Protein AF-A0A937VMD5-F1 (afdb_monomer_lite)

Structure (mmCIF, N/CA/C/O backbone):
data_AF-A0A937VMD5-F1
#
_entry.id   AF-A0A937VMD5-F1
#
loop_
_atom_site.group_PDB
_atom_site.id
_atom_site.type_symbol
_atom_site.label_atom_id
_atom_site.label_alt_id
_atom_site.label_comp_id
_atom_site.label_asym_id
_atom_site.label_entity_id
_atom_site.label_seq_id
_atom_site.pdbx_PDB_ins_code
_atom_site.Cartn_x
_atom_site.Cartn_y
_atom_site.Cartn_z
_atom_site.occupancy
_atom_site.B_iso_or_equiv
_atom_site.auth_seq_id
_atom_site.auth_comp_id
_atom_site.auth_asym_id
_atom_site.auth_atom_id
_atom_site.pdbx_PDB_model_num
ATOM 1 N N . MET A 1 1 ? -20.599 -13.898 9.279 1.00 62.72 1 MET A N 1
ATOM 2 C CA . MET A 1 1 ? -21.052 -12.496 9.400 1.00 62.72 1 MET A CA 1
ATOM 3 C C . MET A 1 1 ? -21.228 -12.201 10.881 1.00 62.72 1 MET A C 1
ATOM 5 O O . MET A 1 1 ? -21.865 -13.003 11.549 1.00 62.72 1 MET A O 1
ATOM 9 N N . ILE A 1 2 ? -20.596 -11.151 11.408 1.00 75.75 2 ILE A N 1
ATOM 10 C CA . ILE A 1 2 ? -20.728 -10.750 12.817 1.00 75.75 2 ILE A CA 1
ATOM 11 C C . ILE A 1 2 ? -21.440 -9.410 12.825 1.00 75.75 2 ILE A C 1
ATOM 13 O O . ILE A 1 2 ? -21.042 -8.503 12.100 1.00 75.75 2 ILE A O 1
ATOM 17 N N . GLN A 1 3 ? -22.481 -9.302 13.636 1.00 82.19 3 GLN A N 1
ATOM 18 C CA . GLN A 1 3 ? -23.204 -8.064 13.849 1.00 82.19 3 GLN A CA 1
ATOM 19 C C . GLN A 1 3 ? -23.191 -7.775 15.344 1.00 82.19 3 GLN A C 1
ATOM 21 O O . GLN A 1 3 ? -23.585 -8.622 16.142 1.00 82.19 3 GLN A O 1
ATOM 26 N N . VAL A 1 4 ? -22.723 -6.587 15.717 1.00 84.25 4 VAL A N 1
ATOM 27 C CA . VAL A 1 4 ? -22.776 -6.099 17.095 1.00 84.25 4 VAL A CA 1
ATOM 28 C C . VAL A 1 4 ? -23.678 -4.878 17.113 1.00 84.25 4 VAL A C 1
ATOM 30 O O . VAL A 1 4 ? -23.449 -3.917 16.384 1.00 84.25 4 VAL A O 1
ATOM 33 N N . MET A 1 5 ? -24.726 -4.936 17.930 1.00 87.88 5 MET A N 1
ATOM 34 C CA . MET A 1 5 ? -25.595 -3.796 18.192 1.00 87.88 5 MET A CA 1
ATOM 35 C C . MET A 1 5 ? -25.132 -3.127 19.483 1.00 87.88 5 MET A C 1
ATOM 37 O O . MET A 1 5 ? -25.089 -3.766 20.531 1.00 87.88 5 MET A O 1
ATOM 41 N N . GLN A 1 6 ? -24.807 -1.839 19.412 1.00 89.06 6 GLN A N 1
ATOM 42 C CA . GLN A 1 6 ? -24.382 -1.053 20.565 1.00 89.06 6 GLN A CA 1
ATOM 43 C C . GLN A 1 6 ? -25.070 0.311 20.552 1.00 89.06 6 GLN A C 1
ATOM 45 O O . GLN A 1 6 ? -25.301 0.901 19.497 1.00 89.06 6 GLN A O 1
ATOM 50 N N . ARG A 1 7 ? -25.383 0.823 21.743 1.00 92.25 7 ARG A N 1
ATOM 51 C CA . ARG A 1 7 ? -25.833 2.203 21.929 1.00 92.25 7 ARG A CA 1
ATOM 52 C C . ARG A 1 7 ? -24.623 3.127 22.056 1.00 92.25 7 ARG A C 1
ATOM 54 O O . ARG A 1 7 ? -23.702 2.819 22.805 1.00 92.25 7 ARG A O 1
ATOM 61 N N . VAL A 1 8 ? -24.656 4.271 21.378 1.00 93.31 8 VAL A N 1
ATOM 62 C CA . VAL A 1 8 ? -23.630 5.315 21.521 1.00 93.31 8 VAL A CA 1
ATOM 63 C C . VAL A 1 8 ? -23.727 5.924 22.923 1.00 93.31 8 VAL A C 1
ATOM 65 O O . VAL A 1 8 ? -24.795 6.393 23.321 1.00 93.31 8 VAL A O 1
ATOM 68 N N . GLY A 1 9 ? -22.631 5.867 23.680 1.00 93.38 9 GLY A N 1
ATOM 69 C CA . GLY A 1 9 ? -22.539 6.411 25.036 1.00 93.38 9 GLY A CA 1
ATOM 70 C C . GLY A 1 9 ? -21.906 7.803 25.075 1.00 93.38 9 GLY A C 1
ATOM 71 O O . GLY A 1 9 ? -21.570 8.377 24.042 1.00 93.38 9 GLY A O 1
ATOM 72 N N . ALA A 1 10 ? -21.678 8.327 26.283 1.00 94.75 10 ALA A N 1
ATOM 73 C CA . ALA A 1 10 ? -21.005 9.618 26.487 1.00 94.75 10 ALA A CA 1
ATOM 74 C C . ALA A 1 10 ? -19.572 9.655 25.918 1.00 94.75 10 ALA A C 1
ATOM 76 O O . ALA A 1 10 ? -19.091 10.712 25.527 1.00 94.75 10 ALA A O 1
ATOM 77 N N . ASN A 1 11 ? -18.927 8.489 25.817 1.00 91.94 11 ASN A N 1
ATOM 78 C CA . ASN A 1 11 ? -17.593 8.322 25.235 1.00 91.94 11 ASN A CA 1
ATOM 79 C C . ASN A 1 11 ? -17.641 7.886 23.756 1.00 91.94 11 ASN A C 1
ATOM 81 O O . ASN A 1 11 ? -16.646 7.399 23.226 1.00 91.94 11 ASN A O 1
ATOM 85 N N . GLY A 1 12 ? -18.798 8.010 23.097 1.00 91.25 12 GLY A N 1
ATOM 86 C CA . GLY A 1 12 ? -18.991 7.617 21.703 1.00 91.25 12 GLY A CA 1
ATOM 87 C C . GLY A 1 12 ? -19.293 6.128 21.500 1.00 91.25 12 GLY A C 1
ATOM 88 O O . GLY A 1 12 ? -19.834 5.452 22.381 1.00 91.25 12 GLY A O 1
ATOM 89 N N . LEU A 1 13 ? -19.005 5.644 20.288 1.00 89.69 13 LEU A N 1
ATOM 90 C CA . LEU A 1 13 ? -19.119 4.237 19.892 1.00 89.69 13 LEU A CA 1
ATOM 91 C C . LEU A 1 13 ? -17.825 3.504 20.273 1.00 89.69 13 LEU A C 1
ATOM 93 O O . LEU A 1 13 ? -16.740 3.983 19.953 1.00 89.69 13 LEU A O 1
ATOM 97 N N . GLN A 1 14 ? -17.927 2.345 20.923 1.00 89.62 14 GLN A N 1
ATOM 98 C CA . GLN A 1 14 ? -16.762 1.575 21.366 1.00 89.62 14 GLN A CA 1
ATOM 99 C C . GLN A 1 14 ? -16.748 0.211 20.688 1.00 89.62 14 GLN A C 1
ATOM 101 O O . GLN A 1 14 ? -17.649 -0.598 20.900 1.00 89.62 14 GLN A O 1
ATOM 106 N N . LEU A 1 15 ? -15.707 -0.069 19.906 1.00 87.88 15 LEU A N 1
ATOM 107 C CA . LEU A 1 15 ? -15.531 -1.391 19.316 1.00 87.88 15 LEU A CA 1
ATOM 108 C C . LEU A 1 15 ? -15.093 -2.391 20.395 1.00 87.88 15 LEU A C 1
ATOM 110 O O . LEU A 1 15 ? -14.093 -2.137 21.069 1.00 87.88 15 LEU A O 1
ATOM 114 N N . PRO A 1 16 ? -15.805 -3.523 20.565 1.00 87.56 16 PRO A N 1
ATOM 115 C CA . PRO A 1 16 ? -15.352 -4.600 21.435 1.00 87.56 16 PRO A CA 1
ATOM 116 C C . PRO A 1 16 ? -13.940 -5.055 21.063 1.00 87.56 16 PRO A C 1
ATOM 118 O O . PRO A 1 16 ? -13.620 -5.178 19.876 1.00 87.56 16 PRO A O 1
ATOM 121 N N . LYS A 1 17 ? -13.112 -5.335 22.074 1.00 85.62 17 LYS A N 1
ATOM 122 C CA . LYS A 1 17 ? -11.707 -5.733 21.903 1.00 85.62 17 LYS A CA 1
ATOM 123 C C . LYS A 1 17 ? -11.571 -6.927 20.961 1.00 85.62 17 LYS A C 1
ATOM 125 O O . LYS A 1 17 ? -10.710 -6.940 20.091 1.0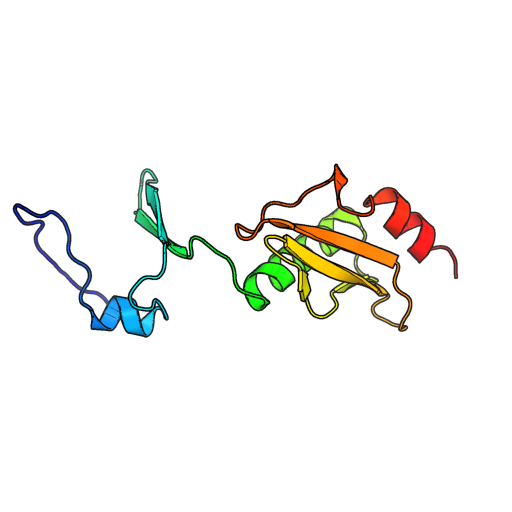0 85.62 17 LYS A O 1
ATOM 130 N N . GLU A 1 18 ? -12.485 -7.882 21.069 1.00 85.50 18 GLU A N 1
ATOM 131 C CA . GLU A 1 18 ? -12.503 -9.101 20.269 1.00 85.50 18 GLU A CA 1
ATOM 132 C C . GLU A 1 18 ? -12.726 -8.806 18.779 1.00 85.50 18 GLU A C 1
ATOM 134 O O . GLU A 1 18 ? -12.216 -9.532 17.930 1.00 85.50 18 GLU A O 1
ATOM 139 N N . LEU A 1 19 ? -13.472 -7.746 18.430 1.00 87.44 19 LEU A N 1
ATOM 140 C CA . LEU A 1 19 ? -13.611 -7.326 17.030 1.00 87.44 19 LEU A CA 1
ATOM 141 C C . LEU A 1 19 ? -12.310 -6.725 16.503 1.00 87.44 19 LEU A C 1
ATOM 143 O O . LEU A 1 19 ? -11.923 -7.023 15.376 1.00 87.44 19 LEU A O 1
ATOM 147 N N . VAL A 1 20 ? -11.643 -5.906 17.319 1.00 87.25 20 VAL A N 1
ATOM 148 C CA . VAL A 1 20 ? -10.372 -5.256 16.970 1.00 87.25 20 VAL A CA 1
ATOM 149 C C . VAL A 1 20 ? -9.273 -6.305 16.770 1.00 87.25 20 VAL A C 1
ATOM 151 O O . VAL A 1 20 ? -8.593 -6.298 15.746 1.00 87.25 20 VAL A O 1
ATOM 154 N N . GLU A 1 21 ? -9.166 -7.272 17.681 1.00 84.31 21 GLU A N 1
ATOM 155 C CA . GLU A 1 21 ? -8.192 -8.368 17.595 1.00 84.31 21 GLU A CA 1
ATOM 156 C C . GLU A 1 21 ? -8.469 -9.294 16.405 1.00 84.31 21 GLU A C 1
ATOM 158 O O . GLU A 1 21 ? -7.545 -9.680 15.692 1.00 84.31 21 GLU A O 1
ATOM 163 N N . ARG A 1 22 ? -9.739 -9.627 16.134 1.00 82.94 22 ARG A N 1
ATOM 164 C CA . ARG A 1 22 ? -10.110 -10.449 14.968 1.00 82.94 22 ARG A CA 1
ATOM 165 C C . ARG A 1 22 ? -9.900 -9.742 13.639 1.00 82.94 22 ARG A C 1
ATOM 167 O O . ARG A 1 22 ? -9.689 -10.415 12.634 1.00 82.94 22 ARG A O 1
ATOM 174 N N . TRP A 1 23 ? -9.991 -8.418 13.629 1.00 82.38 23 TRP A N 1
ATOM 175 C CA . TRP A 1 23 ? -9.594 -7.605 12.486 1.00 82.38 23 TRP A CA 1
ATOM 176 C C . TRP A 1 23 ? -8.065 -7.597 12.291 1.00 82.38 23 TRP A C 1
ATOM 178 O O . TRP A 1 23 ? -7.590 -7.282 11.206 1.00 82.38 23 TRP A O 1
ATOM 188 N N . GLY A 1 24 ? -7.296 -8.029 13.294 1.00 80.31 24 GLY A N 1
ATOM 189 C CA . GLY A 1 24 ? -5.840 -8.144 13.231 1.00 80.31 24 GLY A CA 1
ATOM 190 C C . GLY A 1 24 ? -5.103 -6.922 13.773 1.00 80.31 24 GLY A C 1
ATOM 191 O O . GLY A 1 24 ? -3.872 -6.892 13.717 1.00 80.31 24 GLY A O 1
ATOM 192 N N . ALA A 1 25 ? -5.827 -5.941 14.320 1.00 83.62 25 ALA A N 1
ATOM 193 C CA . ALA A 1 25 ? -5.212 -4.777 14.931 1.00 83.62 25 ALA A CA 1
ATOM 194 C C . ALA A 1 25 ? -4.548 -5.130 16.267 1.00 83.62 25 ALA A C 1
ATOM 196 O O . ALA A 1 25 ? -5.048 -5.949 17.044 1.00 83.62 25 ALA A O 1
ATOM 197 N N . ARG A 1 26 ? -3.401 -4.502 16.526 1.00 83.00 26 ARG A N 1
ATOM 198 C CA . ARG A 1 26 ? -2.577 -4.731 17.719 1.00 83.00 26 ARG A CA 1
ATOM 199 C C . ARG A 1 26 ? -2.573 -3.506 18.623 1.00 83.00 26 ARG A C 1
ATOM 201 O O . ARG A 1 26 ? -2.789 -2.382 18.178 1.00 83.00 26 ARG A O 1
ATOM 208 N N . GLU A 1 27 ? -2.300 -3.725 19.903 1.00 83.12 27 GLU A N 1
ATOM 209 C CA . GLU A 1 27 ? -2.086 -2.627 20.844 1.00 83.12 27 GLU A CA 1
ATOM 210 C C . GLU A 1 27 ? -0.956 -1.706 20.352 1.00 83.12 27 GLU A C 1
ATOM 212 O O . GLU A 1 27 ? 0.079 -2.178 19.882 1.00 83.12 27 GLU A O 1
ATOM 217 N N . GLY A 1 28 ? -1.182 -0.391 20.419 1.00 83.62 28 GLY A N 1
ATOM 218 C CA . GLY A 1 28 ? -0.237 0.625 19.945 1.00 83.62 28 GLY A CA 1
ATOM 219 C C . GLY A 1 28 ? -0.197 0.828 18.426 1.00 83.62 28 GLY A C 1
ATOM 220 O O . GLY A 1 28 ? 0.529 1.704 17.965 1.00 83.62 28 GLY A O 1
ATOM 221 N N . GLN A 1 29 ? -0.966 0.067 17.641 1.00 84.12 29 GLN A N 1
ATOM 222 C CA . GLN A 1 29 ? -1.053 0.264 16.195 1.00 84.12 29 GLN A CA 1
ATOM 223 C C . GLN A 1 29 ? -1.842 1.534 15.859 1.00 84.12 29 GLN A C 1
ATOM 225 O O . GLN A 1 29 ? -2.977 1.713 16.303 1.00 84.12 29 GLN A O 1
ATOM 230 N N . GLU A 1 30 ? -1.263 2.390 15.020 1.00 87.12 30 GLU A N 1
ATOM 231 C CA . GLU A 1 30 ? -1.982 3.523 14.447 1.00 87.12 30 GLU A CA 1
ATOM 232 C C . GLU A 1 30 ? -2.994 3.052 13.394 1.00 87.12 30 GLU A C 1
ATOM 234 O O . GLU A 1 30 ? -2.718 2.180 12.562 1.00 87.12 30 GLU A O 1
ATOM 239 N N . VAL A 1 31 ? -4.179 3.660 13.413 1.00 88.44 31 VAL A N 1
ATOM 240 C CA . VAL A 1 31 ? -5.265 3.387 12.467 1.00 88.44 31 VAL A CA 1
ATOM 241 C C . VAL A 1 31 ? -5.807 4.692 11.904 1.00 88.44 31 VAL A C 1
ATOM 243 O O . VAL A 1 31 ? -5.805 5.725 12.572 1.00 88.44 31 VAL A O 1
ATOM 246 N N . ILE A 1 32 ? -6.307 4.637 10.676 1.00 87.31 32 ILE A N 1
ATOM 247 C CA . ILE A 1 32 ? -7.012 5.742 10.032 1.00 87.31 32 ILE A CA 1
ATOM 248 C C . ILE A 1 32 ? -8.508 5.448 10.105 1.00 87.31 32 ILE A C 1
ATOM 250 O O . ILE A 1 32 ? -8.956 4.353 9.757 1.00 87.31 32 ILE A O 1
ATOM 254 N N . ILE A 1 33 ? -9.280 6.438 10.556 1.00 89.19 33 ILE A N 1
ATOM 255 C CA . ILE A 1 33 ? -10.743 6.391 10.586 1.00 89.19 33 ILE A CA 1
ATOM 256 C C . ILE A 1 33 ? -11.266 7.308 9.481 1.00 89.19 33 ILE A C 1
ATOM 258 O O . ILE A 1 33 ? -11.167 8.531 9.569 1.00 89.19 33 ILE A O 1
ATOM 262 N N . GLU A 1 34 ? -11.835 6.710 8.442 1.00 90.06 34 GLU A N 1
ATOM 263 C CA . GLU A 1 34 ? -12.442 7.410 7.316 1.00 90.06 34 GLU A CA 1
ATOM 264 C C . GLU A 1 34 ? -13.957 7.513 7.522 1.00 90.06 34 GLU A C 1
ATOM 266 O O . GLU A 1 34 ? -14.651 6.523 7.779 1.00 90.06 34 GLU A O 1
ATOM 271 N N . LEU A 1 35 ? -14.485 8.727 7.379 1.00 91.88 35 LEU A N 1
ATOM 272 C CA . LEU A 1 35 ? -15.912 9.018 7.464 1.00 91.88 35 LEU A CA 1
ATOM 273 C C . LEU A 1 35 ? -16.482 9.191 6.058 1.00 91.88 35 LEU A C 1
ATOM 275 O O . LEU A 1 35 ? -16.115 10.115 5.334 1.00 91.88 35 LEU A O 1
ATOM 279 N N . THR A 1 36 ? -17.420 8.325 5.687 1.00 90.88 36 THR A N 1
ATOM 280 C CA . THR A 1 36 ? -18.222 8.482 4.467 1.00 90.88 36 THR A CA 1
ATOM 281 C C . THR A 1 36 ? -19.671 8.813 4.826 1.00 90.88 36 THR A C 1
ATOM 283 O O . THR A 1 36 ? -20.060 8.787 5.993 1.00 90.88 36 THR A O 1
ATOM 286 N N . ARG A 1 37 ? -20.513 9.103 3.824 1.00 91.69 37 ARG A N 1
ATOM 287 C CA . ARG A 1 37 ? -21.941 9.401 4.055 1.00 91.69 37 ARG A CA 1
ATOM 288 C C . ARG A 1 37 ? -22.733 8.227 4.640 1.00 91.69 37 ARG A C 1
ATOM 290 O O . ARG A 1 37 ? -23.801 8.456 5.197 1.00 91.69 37 ARG A O 1
ATOM 297 N N . SER A 1 38 ? -22.253 6.993 4.480 1.00 92.81 38 SER A N 1
ATOM 298 C CA . SER A 1 38 ? -23.035 5.783 4.774 1.00 92.81 38 SER A CA 1
ATOM 299 C C . SER A 1 38 ? -22.336 4.806 5.716 1.00 92.81 38 SER A C 1
ATOM 301 O O . SER A 1 38 ? -22.995 3.928 6.265 1.00 92.81 38 SER A O 1
ATOM 303 N N . PHE A 1 39 ? -21.024 4.938 5.912 1.00 89.12 39 PHE A N 1
ATOM 304 C CA . PHE A 1 39 ? -20.255 4.066 6.795 1.00 89.12 39 PHE A CA 1
ATOM 305 C C . PHE A 1 39 ? -19.002 4.756 7.341 1.00 89.12 39 PHE A C 1
ATOM 307 O O . PHE A 1 39 ? -18.471 5.698 6.746 1.00 89.12 39 PHE A O 1
ATOM 314 N N . ILE A 1 40 ? -18.516 4.231 8.464 1.00 90.25 40 ILE A N 1
ATOM 315 C CA . ILE A 1 40 ? -17.185 4.507 9.002 1.00 90.25 40 ILE A CA 1
ATOM 316 C C . ILE A 1 40 ? -16.288 3.353 8.571 1.00 90.25 40 ILE A C 1
ATOM 318 O O . ILE A 1 40 ? -16.651 2.190 8.762 1.00 90.25 40 ILE A O 1
ATOM 322 N N . ARG A 1 41 ? -15.133 3.664 7.991 1.00 87.31 41 ARG A N 1
ATOM 323 C CA . ARG A 1 41 ? -14.117 2.672 7.642 1.00 87.31 41 ARG A CA 1
ATOM 324 C C . ARG A 1 41 ? -12.899 2.877 8.529 1.00 87.31 41 ARG A C 1
ATOM 326 O O . ARG A 1 41 ? -12.463 4.003 8.724 1.00 87.31 41 ARG A O 1
ATOM 333 N N . ILE A 1 42 ? -12.373 1.785 9.069 1.00 86.62 42 ILE A N 1
ATOM 334 C CA . ILE A 1 42 ? -11.160 1.787 9.886 1.00 86.62 42 ILE A CA 1
ATOM 335 C C . ILE A 1 42 ? -10.136 0.924 9.159 1.00 86.62 42 ILE A C 1
ATOM 337 O O . ILE A 1 42 ? -10.445 -0.210 8.788 1.00 86.62 42 ILE A O 1
ATOM 341 N N . VAL A 1 43 ? -8.957 1.480 8.903 1.00 83.25 43 VAL A N 1
ATOM 342 C CA . VAL A 1 43 ? -7.847 0.809 8.208 1.00 83.25 43 VAL A CA 1
ATOM 343 C C . VAL A 1 43 ? -6.546 0.996 8.993 1.00 83.25 43 VAL A C 1
ATOM 345 O O . VAL A 1 43 ? -6.441 1.968 9.746 1.00 83.25 43 VAL A O 1
ATOM 348 N N . PRO A 1 44 ? -5.551 0.103 8.854 1.00 84.06 44 PRO A N 1
ATOM 349 C CA . PRO A 1 44 ? -4.213 0.350 9.388 1.00 84.06 44 PRO A CA 1
ATOM 350 C C . PRO A 1 44 ? -3.638 1.663 8.840 1.00 84.06 44 PRO A C 1
ATOM 352 O O . PRO A 1 44 ? -3.861 1.996 7.676 1.00 84.06 44 PRO A O 1
ATOM 355 N N . ALA A 1 45 ? -2.908 2.419 9.664 1.00 85.62 45 ALA A N 1
ATOM 356 C CA . ALA A 1 45 ? -2.233 3.629 9.191 1.00 85.62 45 ALA A CA 1
ATOM 357 C C . ALA A 1 45 ? -1.008 3.308 8.322 1.00 85.62 45 ALA A C 1
ATOM 359 O O . ALA A 1 45 ? -0.727 4.037 7.373 1.00 85.62 45 ALA A O 1
ATOM 360 N N . GLU A 1 46 ? -0.309 2.212 8.624 1.00 87.88 46 GLU A N 1
ATOM 361 C CA . GLU A 1 46 ? 0.735 1.641 7.775 1.00 87.88 46 GLU A CA 1
ATOM 362 C C . GLU A 1 46 ? 0.223 0.360 7.123 1.00 87.88 46 GLU A C 1
ATOM 364 O O . GLU A 1 46 ? -0.329 -0.504 7.806 1.00 87.88 46 GLU A O 1
ATOM 369 N N . LEU A 1 47 ? 0.446 0.236 5.818 1.00 87.50 47 LEU A N 1
ATOM 370 C CA . LEU A 1 47 ? 0.139 -0.967 5.066 1.00 87.50 47 LEU A CA 1
ATOM 371 C C . LEU A 1 47 ? 1.220 -2.021 5.257 1.00 87.50 47 LEU A C 1
ATOM 373 O O . LEU A 1 47 ? 2.421 -1.716 5.319 1.00 87.50 47 LEU A O 1
ATOM 377 N N . ASP A 1 48 ? 0.785 -3.273 5.296 1.00 89.19 48 ASP A N 1
ATOM 378 C CA . ASP A 1 48 ? 1.690 -4.409 5.300 1.00 89.19 48 ASP A CA 1
ATOM 379 C C . ASP A 1 48 ? 2.206 -4.758 3.890 1.00 89.19 48 ASP A C 1
ATOM 381 O O . ASP A 1 48 ? 1.833 -4.171 2.871 1.00 89.19 48 ASP A O 1
ATOM 385 N N . ALA A 1 49 ? 3.119 -5.730 3.831 1.00 91.69 49 ALA A N 1
ATOM 386 C CA . ALA A 1 49 ? 3.689 -6.196 2.573 1.00 91.69 49 ALA A CA 1
ATOM 387 C C . ALA A 1 49 ? 2.619 -6.716 1.593 1.00 91.69 49 ALA A C 1
ATOM 389 O O . ALA A 1 49 ? 2.755 -6.521 0.389 1.00 91.69 49 ALA A O 1
ATOM 390 N N . VAL A 1 50 ? 1.566 -7.373 2.081 1.00 90.88 50 VAL A N 1
ATOM 391 C CA . VAL A 1 50 ? 0.520 -7.957 1.231 1.00 90.88 50 VAL A CA 1
ATOM 392 C C . VAL A 1 50 ? -0.298 -6.845 0.583 1.00 90.88 50 VAL A C 1
ATOM 394 O O . VAL A 1 50 ? -0.444 -6.818 -0.636 1.00 90.88 50 VAL A O 1
ATOM 397 N N . GLU A 1 51 ? -0.733 -5.865 1.371 1.00 91.06 51 GLU A N 1
ATOM 398 C CA . GLU A 1 51 ? -1.492 -4.710 0.884 1.00 91.06 51 GLU A CA 1
ATOM 399 C C . GLU A 1 51 ? -0.688 -3.870 -0.124 1.00 91.06 51 GLU A C 1
ATOM 401 O O . GLU A 1 51 ? -1.240 -3.337 -1.092 1.00 91.06 51 GLU A O 1
ATOM 406 N N . ILE A 1 52 ? 0.630 -3.766 0.067 1.00 96.00 52 ILE A N 1
ATOM 407 C CA . ILE A 1 52 ? 1.532 -3.097 -0.877 1.00 96.00 52 ILE A CA 1
ATOM 408 C C . ILE A 1 52 ? 1.669 -3.882 -2.187 1.00 96.00 52 ILE A C 1
ATOM 410 O O . ILE A 1 52 ? 1.663 -3.264 -3.256 1.00 96.00 52 ILE A O 1
ATOM 414 N N . VAL A 1 53 ? 1.761 -5.2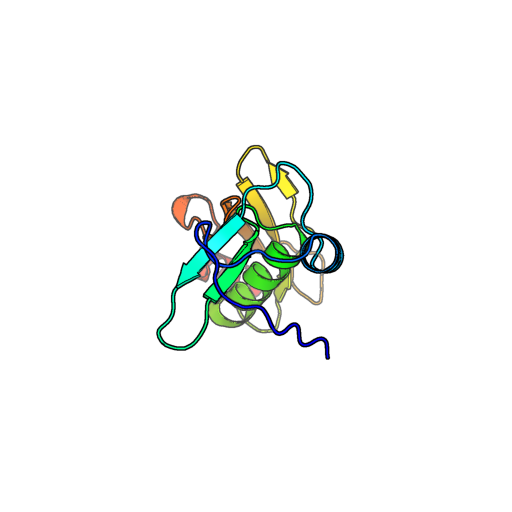17 -2.135 1.00 96.12 53 VAL A N 1
ATOM 415 C CA . VAL A 1 53 ? 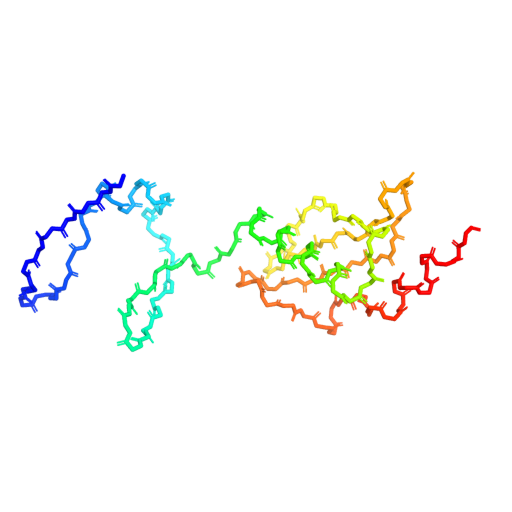1.765 -6.055 -3.349 1.00 96.12 53 VAL A CA 1
ATOM 416 C C . VAL A 1 53 ? 0.482 -5.857 -4.135 1.00 96.12 53 VAL A C 1
ATOM 418 O O . VAL A 1 53 ? 0.563 -5.619 -5.336 1.00 96.12 53 VAL A O 1
ATOM 421 N N . ASP A 1 54 ? -0.678 -5.899 -3.484 1.00 94.06 54 ASP A N 1
ATOM 422 C CA . ASP A 1 54 ? -1.970 -5.765 -4.165 1.00 94.06 54 ASP A CA 1
ATOM 423 C C . ASP A 1 54 ? -2.094 -4.414 -4.887 1.00 94.06 54 ASP A C 1
ATOM 425 O O . ASP A 1 54 ? -2.541 -4.337 -6.039 1.00 94.06 54 ASP A O 1
ATOM 429 N N . ARG A 1 55 ? -1.620 -3.334 -4.253 1.00 95.12 55 ARG A N 1
ATOM 430 C CA . ARG A 1 55 ? -1.564 -2.001 -4.875 1.00 95.12 55 ARG A CA 1
ATOM 431 C C . ARG A 1 55 ? -0.604 -1.948 -6.055 1.00 95.12 55 ARG A C 1
ATOM 433 O O . ARG A 1 55 ? -0.960 -1.400 -7.099 1.00 95.12 55 ARG A O 1
ATOM 440 N N . ALA A 1 56 ? 0.593 -2.506 -5.903 1.00 96.75 56 ALA A N 1
ATOM 441 C CA . ALA A 1 56 ? 1.572 -2.569 -6.980 1.00 96.75 56 ALA A CA 1
ATOM 442 C C . ALA A 1 56 ? 1.060 -3.407 -8.156 1.00 96.75 56 ALA A C 1
ATOM 444 O O . ALA A 1 56 ? 1.197 -2.979 -9.298 1.00 96.75 56 ALA A O 1
ATOM 445 N N . ALA A 1 57 ? 0.410 -4.542 -7.887 1.00 95.44 57 ALA A N 1
ATOM 446 C CA . ALA A 1 57 ? -0.169 -5.428 -8.893 1.00 95.44 57 ALA A CA 1
ATOM 447 C C . ALA A 1 57 ? -1.258 -4.713 -9.696 1.00 95.44 57 ALA A C 1
ATOM 449 O O . ALA A 1 57 ? -1.237 -4.741 -10.925 1.00 95.44 57 ALA A O 1
ATOM 450 N N . THR A 1 58 ? -2.147 -4.000 -9.002 1.00 94.88 58 THR A N 1
ATOM 451 C CA . THR A 1 58 ? -3.180 -3.168 -9.634 1.00 94.88 58 THR A CA 1
ATOM 452 C C . THR A 1 58 ? -2.548 -2.101 -10.530 1.00 94.88 58 THR A C 1
ATOM 454 O O . THR A 1 58 ? -2.895 -1.988 -11.703 1.00 94.88 58 THR A O 1
ATOM 457 N N . TYR A 1 59 ? -1.554 -1.366 -10.019 1.00 95.62 59 TYR A N 1
ATOM 458 C CA . TYR A 1 59 ? -0.871 -0.331 -10.794 1.00 95.62 59 TYR A CA 1
ATOM 459 C C . TYR A 1 59 ? -0.189 -0.890 -12.048 1.00 95.62 59 TYR A C 1
ATOM 461 O O . TYR A 1 59 ? -0.348 -0.321 -13.125 1.00 95.62 59 TYR A O 1
ATOM 469 N N . VAL A 1 60 ? 0.581 -1.981 -11.941 1.00 95.25 60 VAL A N 1
ATOM 470 C CA . VAL A 1 60 ? 1.306 -2.525 -13.105 1.00 95.25 60 VAL A CA 1
ATOM 471 C C . VAL A 1 60 ? 0.362 -3.130 -14.135 1.00 95.25 60 VAL A C 1
ATOM 473 O O . VAL A 1 60 ? 0.622 -2.993 -15.329 1.00 95.25 60 VAL A O 1
ATOM 476 N N . PHE A 1 61 ? -0.750 -3.722 -13.704 1.00 93.50 61 PHE A N 1
ATOM 477 C CA . PHE A 1 61 ? -1.785 -4.204 -14.610 1.00 93.50 61 PHE A CA 1
ATOM 478 C C . PHE A 1 61 ? -2.386 -3.049 -15.422 1.00 93.50 61 PHE A C 1
ATOM 480 O O . PHE A 1 61 ? -2.399 -3.108 -16.651 1.00 93.50 61 PHE A O 1
ATOM 487 N N . ASP A 1 62 ? -2.785 -1.964 -14.751 1.00 93.94 62 ASP A N 1
ATOM 488 C CA . ASP A 1 62 ? -3.412 -0.806 -15.397 1.00 93.94 62 ASP A CA 1
ATOM 489 C C . ASP A 1 62 ? -2.427 0.003 -16.253 1.00 93.94 62 ASP A C 1
ATOM 491 O O . ASP A 1 62 ? -2.777 0.530 -17.312 1.00 93.94 62 ASP A O 1
ATOM 495 N N . GLN A 1 63 ? -1.188 0.152 -15.778 1.00 94.69 63 GLN A N 1
ATOM 496 C CA . GLN A 1 63 ? -0.227 1.099 -16.338 1.00 94.69 63 GLN A CA 1
ATOM 497 C C . GLN A 1 63 ? 0.884 0.449 -17.148 1.00 94.69 63 GLN A C 1
ATOM 499 O O . GLN A 1 63 ? 1.505 1.149 -17.936 1.00 94.69 63 GLN A O 1
ATOM 504 N N . VAL A 1 64 ? 1.185 -0.838 -17.020 1.00 92.19 64 VAL A N 1
ATOM 505 C CA . VAL A 1 64 ? 2.289 -1.470 -17.767 1.00 92.19 64 VAL A CA 1
ATOM 506 C C . VAL A 1 64 ? 1.763 -2.545 -18.709 1.00 92.19 64 VAL A C 1
ATOM 508 O O . VAL A 1 64 ? 2.096 -2.511 -19.895 1.00 92.19 64 VAL A O 1
ATOM 511 N N . GLY A 1 65 ? 0.916 -3.442 -18.208 1.00 90.31 65 GLY A N 1
ATOM 512 C CA . GLY A 1 65 ? 0.259 -4.493 -18.980 1.00 90.31 65 GLY A CA 1
ATOM 513 C C . GLY A 1 65 ? 0.254 -5.853 -18.278 1.00 90.31 65 GLY A C 1
ATOM 514 O O . GLY A 1 65 ? 0.878 -6.054 -17.235 1.00 90.31 65 GLY A O 1
ATOM 515 N N . ASP A 1 66 ? -0.432 -6.807 -18.898 1.00 85.75 66 ASP A N 1
ATOM 516 C CA . ASP A 1 66 ? -0.704 -8.164 -18.402 1.00 85.75 66 ASP A CA 1
ATOM 517 C C . ASP A 1 66 ? 0.525 -9.091 -18.338 1.00 85.75 66 ASP A C 1
ATOM 519 O O . ASP A 1 66 ? 0.565 -10.036 -17.552 1.00 85.75 66 ASP A O 1
ATOM 523 N N . ALA A 1 67 ? 1.568 -8.805 -19.115 1.00 87.75 67 ALA A N 1
ATOM 524 C CA . ALA A 1 67 ? 2.826 -9.553 -19.115 1.00 87.75 67 ALA A CA 1
ATOM 525 C C . ALA A 1 67 ? 3.773 -9.208 -17.940 1.00 87.75 67 ALA A C 1
ATOM 527 O O . ALA A 1 67 ? 4.967 -9.530 -17.985 1.00 87.75 67 ALA A O 1
ATOM 528 N N . THR A 1 68 ? 3.271 -8.540 -16.898 1.00 91.81 68 THR A N 1
ATOM 529 C CA . THR A 1 68 ? 4.054 -8.121 -15.729 1.00 91.81 68 THR A CA 1
ATOM 530 C C . THR A 1 68 ? 3.673 -8.881 -14.464 1.00 91.81 68 THR A C 1
ATOM 532 O O . THR A 1 68 ? 2.567 -9.391 -14.318 1.00 91.81 68 THR A O 1
ATOM 535 N N . ALA A 1 69 ? 4.630 -8.987 -13.550 1.00 93.62 69 ALA A N 1
ATOM 536 C CA . ALA A 1 69 ? 4.457 -9.534 -12.216 1.00 93.62 69 ALA A CA 1
ATOM 537 C C . ALA A 1 69 ? 5.117 -8.608 -11.193 1.00 93.62 69 ALA A C 1
ATOM 539 O O . ALA A 1 69 ? 6.001 -7.811 -11.517 1.00 93.62 69 ALA A O 1
ATOM 540 N N . VAL A 1 70 ? 4.698 -8.738 -9.942 1.00 95.62 70 VAL A N 1
ATOM 541 C CA . VAL A 1 70 ? 5.218 -7.955 -8.826 1.00 95.62 70 VAL A CA 1
ATOM 542 C C . VAL A 1 70 ? 6.039 -8.875 -7.931 1.00 95.62 70 VAL A C 1
ATOM 544 O O . VAL A 1 70 ? 5.585 -9.951 -7.546 1.00 95.62 70 VAL A O 1
ATOM 547 N N . GLY A 1 71 ? 7.276 -8.478 -7.650 1.00 95.25 71 GLY A N 1
ATOM 548 C CA . GLY A 1 71 ? 8.169 -9.181 -6.738 1.00 95.25 71 GLY A CA 1
ATOM 549 C C . GLY A 1 71 ? 7.816 -8.934 -5.272 1.00 95.25 71 GLY A C 1
ATOM 550 O O . GLY A 1 71 ? 6.961 -8.118 -4.936 1.00 95.25 71 GLY A O 1
ATOM 551 N N . GLN A 1 72 ? 8.521 -9.623 -4.375 1.00 95.38 72 GLN A N 1
ATOM 552 C CA . GLN A 1 72 ? 8.338 -9.427 -2.940 1.00 95.38 72 GLN A CA 1
ATOM 553 C C . GLN A 1 72 ? 8.710 -7.983 -2.541 1.00 95.38 72 GLN A C 1
ATOM 555 O O . GLN A 1 72 ? 9.815 -7.533 -2.867 1.00 95.38 72 GLN A O 1
ATOM 560 N N . PRO A 1 73 ? 7.830 -7.254 -1.833 1.00 97.00 73 PRO A N 1
ATOM 561 C CA . PRO A 1 73 ? 8.094 -5.887 -1.423 1.00 97.00 73 PRO A CA 1
ATOM 562 C C . PRO A 1 73 ? 9.117 -5.877 -0.288 1.00 97.00 73 PRO A C 1
ATOM 564 O O . PRO A 1 73 ? 9.125 -6.739 0.593 1.00 97.00 73 PRO A O 1
ATOM 567 N N . GLN A 1 74 ? 9.982 -4.873 -0.305 1.00 97.50 74 GLN A N 1
ATOM 568 C CA . GLN A 1 74 ? 11.042 -4.693 0.675 1.00 97.50 74 GLN A CA 1
ATOM 569 C C . GLN A 1 74 ? 10.834 -3.372 1.402 1.00 97.50 74 GLN A C 1
ATOM 571 O O . GLN A 1 74 ? 10.749 -2.319 0.767 1.00 97.50 74 GLN A O 1
ATOM 576 N N . ARG A 1 75 ? 10.773 -3.413 2.735 1.00 95.94 75 ARG A N 1
ATOM 577 C CA . ARG A 1 75 ? 10.764 -2.193 3.547 1.00 95.94 75 ARG A CA 1
ATOM 578 C C . ARG A 1 75 ? 12.190 -1.651 3.637 1.00 95.94 75 ARG A C 1
ATOM 580 O O . ARG A 1 75 ? 13.083 -2.334 4.132 1.00 95.94 75 ARG A O 1
ATOM 587 N N . VAL A 1 76 ? 12.398 -0.429 3.158 1.00 95.88 76 VAL A N 1
ATOM 588 C CA . VAL A 1 76 ? 13.674 0.295 3.194 1.00 95.88 76 VAL A CA 1
ATOM 589 C C . VAL A 1 76 ? 13.425 1.631 3.890 1.00 95.88 76 VAL A C 1
ATOM 591 O O . VAL A 1 76 ? 12.924 2.574 3.283 1.00 95.88 76 VAL A O 1
ATOM 594 N N . GLY A 1 77 ? 13.720 1.698 5.191 1.00 93.75 77 GLY A N 1
ATOM 595 C CA . GLY A 1 77 ? 13.360 2.847 6.028 1.00 93.75 77 GLY A CA 1
ATOM 596 C C . GLY A 1 77 ? 11.840 3.033 6.117 1.00 93.75 77 GLY A C 1
ATOM 597 O O . GLY A 1 77 ? 11.113 2.109 6.486 1.00 93.75 77 GLY A O 1
ATOM 598 N N . GLU A 1 78 ? 11.363 4.222 5.746 1.00 94.19 78 GLU A N 1
ATOM 599 C CA . GLU A 1 78 ? 9.936 4.588 5.699 1.00 94.19 78 GLU A CA 1
ATOM 600 C C . GLU A 1 78 ? 9.306 4.383 4.310 1.00 94.19 78 GLU A C 1
ATOM 602 O O . GLU A 1 78 ? 8.293 4.996 3.959 1.00 94.19 78 GLU A O 1
ATOM 607 N N . ARG A 1 79 ? 9.927 3.543 3.479 1.00 96.75 79 ARG A N 1
ATOM 608 C CA . ARG A 1 79 ? 9.477 3.256 2.119 1.00 96.75 79 ARG A CA 1
ATOM 609 C C . ARG A 1 79 ? 9.300 1.765 1.907 1.00 96.75 79 ARG A C 1
ATOM 611 O O . ARG A 1 79 ? 10.040 0.946 2.452 1.00 96.75 79 ARG A O 1
ATOM 618 N N . TRP A 1 80 ? 8.368 1.431 1.033 1.00 98.00 80 TRP A N 1
ATOM 619 C CA . TRP A 1 80 ? 8.264 0.118 0.423 1.00 98.00 80 TRP A CA 1
ATOM 620 C C . TRP A 1 80 ? 8.821 0.178 -0.991 1.00 98.00 80 TRP A C 1
ATOM 622 O O . TRP A 1 80 ? 8.392 1.008 -1.785 1.00 98.00 80 TRP A O 1
ATOM 632 N N . ARG A 1 81 ? 9.758 -0.708 -1.321 1.00 98.31 81 ARG A N 1
ATOM 633 C CA . ARG A 1 81 ? 10.280 -0.882 -2.680 1.00 98.31 81 ARG A CA 1
ATOM 634 C C . ARG A 1 81 ? 9.783 -2.197 -3.242 1.00 98.31 81 ARG A C 1
ATOM 636 O O . ARG A 1 81 ? 9.973 -3.245 -2.627 1.00 98.31 81 ARG A O 1
ATOM 643 N N . VAL A 1 82 ? 9.168 -2.140 -4.411 1.00 98.19 82 VAL A N 1
ATOM 644 C CA . VAL A 1 82 ? 8.493 -3.278 -5.024 1.00 98.19 82 VAL A CA 1
ATOM 645 C C . VAL A 1 82 ? 9.079 -3.520 -6.415 1.00 98.19 82 VAL A C 1
ATOM 647 O O . VAL A 1 82 ? 8.870 -2.703 -7.315 1.00 98.19 82 VAL A O 1
ATOM 650 N N . PRO A 1 83 ? 9.846 -4.607 -6.617 1.00 97.62 83 PRO A N 1
ATOM 651 C CA . PRO A 1 83 ? 10.373 -4.948 -7.932 1.00 97.62 83 PRO A CA 1
ATOM 652 C C . PRO A 1 83 ? 9.239 -5.284 -8.903 1.00 97.62 83 PRO A C 1
ATOM 654 O O . PRO A 1 83 ? 8.357 -6.075 -8.574 1.00 97.62 83 PRO A O 1
ATOM 657 N N . VAL A 1 84 ? 9.288 -4.741 -10.116 1.00 97.00 84 VAL A N 1
ATOM 658 C CA . VAL A 1 84 ? 8.388 -5.121 -11.213 1.00 97.00 84 VAL A CA 1
ATOM 659 C C . VAL A 1 84 ? 9.147 -6.034 -12.159 1.00 97.00 84 VAL A C 1
ATOM 661 O O . VAL A 1 84 ? 10.246 -5.699 -12.602 1.00 97.00 84 VAL A O 1
ATOM 664 N N . LEU A 1 85 ? 8.577 -7.193 -12.460 1.00 95.69 85 LEU A N 1
ATOM 665 C CA . LEU A 1 85 ? 9.197 -8.274 -13.219 1.00 95.69 85 LEU A CA 1
ATOM 666 C C . LEU A 1 85 ? 8.367 -8.604 -14.465 1.00 95.69 85 LEU A C 1
ATOM 668 O O . LEU A 1 85 ? 7.178 -8.297 -14.531 1.00 95.69 85 LEU A O 1
ATOM 672 N N . LEU A 1 86 ? 8.974 -9.275 -15.441 1.00 93.56 86 LEU A N 1
ATOM 673 C CA . LEU A 1 86 ? 8.209 -10.010 -16.451 1.00 93.56 86 LEU A CA 1
ATOM 674 C C . LEU A 1 86 ? 7.594 -11.266 -15.830 1.00 93.56 86 LEU A C 1
ATOM 676 O O . LEU A 1 86 ? 8.257 -11.990 -15.091 1.00 93.56 86 LEU A O 1
ATOM 680 N N . SER A 1 87 ? 6.337 -11.555 -16.164 1.00 89.81 87 SER A N 1
ATOM 681 C CA . SER A 1 87 ? 5.612 -12.704 -15.601 1.00 89.81 87 SER A CA 1
ATOM 682 C C . SER A 1 87 ? 6.176 -14.058 -16.048 1.00 89.81 87 SER A C 1
ATOM 684 O O . SER A 1 87 ? 6.103 -15.035 -15.308 1.00 89.81 87 SER A O 1
ATOM 686 N N . TYR A 1 88 ? 6.772 -14.120 -17.240 1.00 87.31 88 TYR A N 1
ATOM 687 C CA . TYR A 1 88 ? 7.233 -15.359 -17.877 1.00 87.31 88 TYR A CA 1
ATOM 688 C C . TYR A 1 88 ? 8.757 -15.573 -17.840 1.00 87.31 88 TYR A C 1
ATOM 690 O O . TYR A 1 88 ? 9.238 -16.609 -18.297 1.00 87.31 88 TYR A O 1
ATOM 698 N N . ARG A 1 89 ? 9.543 -14.610 -17.337 1.00 87.50 89 ARG A N 1
ATOM 699 C CA . ARG A 1 89 ? 11.003 -14.747 -17.169 1.00 87.50 89 ARG A CA 1
ATOM 700 C C . ARG A 1 89 ? 11.520 -13.841 -16.049 1.00 87.50 89 ARG A C 1
ATOM 702 O O . ARG A 1 89 ? 10.965 -12.761 -15.869 1.00 87.50 89 ARG A O 1
ATOM 709 N N . PRO A 1 90 ? 12.614 -14.196 -15.350 1.00 84.62 90 PRO A N 1
ATOM 710 C CA . PRO A 1 90 ? 13.165 -13.405 -14.247 1.00 84.62 90 PRO A CA 1
ATOM 711 C C . PRO A 1 90 ? 13.936 -12.166 -14.747 1.00 84.62 90 PRO A C 1
ATOM 713 O O . PRO A 1 90 ? 15.122 -11.999 -14.476 1.00 84.62 90 PRO A O 1
ATOM 716 N N . LYS A 1 91 ? 13.271 -11.294 -15.513 1.00 92.75 91 LYS A N 1
ATOM 717 C CA . LYS A 1 91 ? 13.781 -9.981 -15.926 1.00 92.75 91 LYS A CA 1
ATOM 718 C C . LYS A 1 91 ? 13.059 -8.914 -15.119 1.00 92.75 91 LYS A C 1
ATOM 720 O O . LYS A 1 91 ? 11.834 -8.827 -15.177 1.00 92.75 91 LYS A O 1
ATOM 725 N N . GLN A 1 92 ? 13.818 -8.083 -14.418 1.00 95.81 92 GLN A N 1
ATOM 726 C CA . GLN A 1 92 ? 13.277 -6.908 -13.751 1.00 95.81 92 GLN A CA 1
ATOM 727 C C . GLN A 1 92 ? 13.083 -5.766 -14.754 1.00 95.81 92 GLN A C 1
ATOM 729 O O . GLN A 1 92 ? 13.985 -5.434 -15.521 1.00 95.81 92 GLN A O 1
ATOM 734 N N . LEU A 1 93 ? 11.891 -5.180 -14.748 1.00 95.69 93 LEU A N 1
ATOM 735 C CA . LEU A 1 93 ? 11.498 -4.040 -15.573 1.00 95.69 93 LEU A CA 1
ATOM 736 C C . LEU A 1 93 ? 11.706 -2.711 -14.849 1.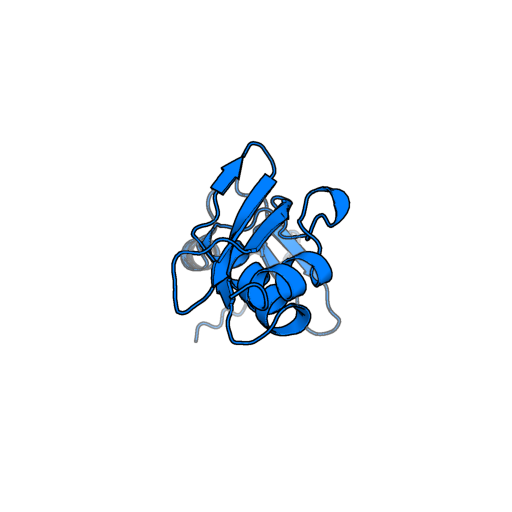00 95.69 93 LEU A C 1
ATOM 738 O O . LEU A 1 93 ? 12.001 -1.705 -15.488 1.00 95.69 93 LEU A O 1
ATOM 742 N N . GLY A 1 94 ? 11.578 -2.698 -13.526 1.00 96.69 94 GLY A N 1
ATOM 743 C CA . GLY A 1 94 ? 11.735 -1.489 -12.725 1.00 96.69 94 GLY A CA 1
ATOM 744 C C . GLY A 1 94 ? 11.447 -1.728 -11.252 1.00 96.69 94 GLY A C 1
ATOM 745 O O . GLY A 1 94 ? 11.370 -2.874 -10.797 1.00 96.69 94 GLY A O 1
ATOM 746 N N . VAL A 1 95 ? 11.312 -0.639 -10.507 1.00 98.19 95 VAL A N 1
ATOM 747 C CA . VAL A 1 95 ? 10.924 -0.617 -9.099 1.00 98.19 95 VAL A CA 1
ATOM 748 C C . VAL A 1 95 ? 9.853 0.446 -8.891 1.00 98.19 95 VAL A C 1
ATOM 750 O O . VAL A 1 95 ? 10.021 1.592 -9.299 1.00 98.19 95 VAL A O 1
ATOM 753 N N . LEU A 1 96 ? 8.777 0.068 -8.208 1.00 98.38 96 LEU A N 1
ATOM 754 C CA . LEU A 1 96 ? 7.804 1.008 -7.662 1.00 98.38 96 LEU A CA 1
ATOM 755 C C . LEU A 1 96 ? 8.134 1.281 -6.199 1.00 98.38 96 LEU A C 1
ATOM 757 O O . LEU A 1 96 ? 8.416 0.350 -5.440 1.00 98.38 96 LEU A O 1
ATOM 761 N N . THR A 1 97 ? 8.077 2.545 -5.801 1.00 98.31 97 THR A N 1
ATOM 762 C CA . THR A 1 97 ? 8.312 2.970 -4.423 1.00 98.31 97 THR A CA 1
ATOM 763 C C . THR A 1 97 ? 7.025 3.539 -3.840 1.00 98.31 97 THR A C 1
ATOM 765 O O . THR A 1 97 ? 6.411 4.436 -4.415 1.00 98.31 97 THR A O 1
ATOM 768 N N . TYR A 1 98 ? 6.622 3.018 -2.685 1.00 97.75 98 TYR A N 1
ATOM 769 C CA . TYR A 1 98 ? 5.436 3.446 -1.954 1.00 97.75 98 TYR A CA 1
ATOM 770 C C . TYR A 1 98 ? 5.810 4.005 -0.580 1.00 97.75 98 TYR A C 1
ATOM 772 O O . TYR A 1 98 ? 6.785 3.573 0.042 1.00 97.75 98 TYR A O 1
ATOM 780 N N . SER A 1 99 ? 5.010 4.942 -0.074 1.00 96.00 99 SER A N 1
ATOM 781 C CA . SER A 1 99 ? 5.043 5.327 1.340 1.00 96.00 99 SER A CA 1
ATOM 782 C C . SER A 1 99 ? 4.537 4.183 2.231 1.00 96.00 99 SER A C 1
ATOM 784 O O . SER A 1 99 ? 3.903 3.241 1.748 1.00 96.00 99 SER A O 1
ATOM 786 N N . LEU A 1 100 ? 4.749 4.274 3.550 1.00 92.00 100 LEU A N 1
ATOM 787 C CA . LEU A 1 100 ? 4.152 3.326 4.507 1.00 92.00 100 LEU A CA 1
ATOM 788 C C . LEU A 1 100 ? 2.618 3.295 4.426 1.00 92.00 100 LEU A C 1
ATOM 790 O O . LEU A 1 100 ? 2.016 2.286 4.761 1.00 92.00 100 LEU A O 1
ATOM 794 N N . ARG A 1 101 ? 1.989 4.362 3.920 1.00 90.25 101 ARG A N 1
ATOM 795 C CA . ARG A 1 101 ? 0.533 4.467 3.726 1.00 90.25 101 ARG A CA 1
ATOM 796 C C . ARG A 1 101 ? 0.054 3.907 2.380 1.00 90.25 101 ARG A C 1
ATOM 798 O O . ARG A 1 101 ? -1.135 3.953 2.072 1.00 90.25 101 ARG A O 1
ATOM 805 N N . GLY A 1 102 ? 0.971 3.401 1.552 1.00 92.00 102 GLY A N 1
ATOM 806 C CA . GLY A 1 102 ? 0.661 2.858 0.229 1.00 92.00 102 GLY A CA 1
ATOM 807 C C . GLY A 1 102 ? 0.384 3.906 -0.841 1.00 92.00 102 GLY A C 1
ATOM 808 O O . GLY A 1 102 ? -0.292 3.600 -1.828 1.00 92.00 102 GLY A O 1
ATOM 809 N N . GLU A 1 103 ? 0.873 5.131 -0.663 1.00 94.69 103 GLU A N 1
ATOM 810 C CA . GLU A 1 103 ? 0.877 6.147 -1.716 1.00 94.69 103 GLU A CA 1
ATOM 811 C C . GLU A 1 103 ? 2.062 5.877 -2.642 1.00 94.69 103 GLU A C 1
ATOM 813 O O . GLU A 1 103 ? 3.184 5.714 -2.162 1.00 94.69 103 GLU A O 1
ATOM 818 N N . LEU A 1 104 ? 1.821 5.807 -3.953 1.00 96.62 104 LEU A N 1
ATOM 819 C CA . LEU A 1 104 ? 2.902 5.693 -4.929 1.00 96.62 104 LEU A CA 1
ATOM 820 C C . LEU A 1 104 ? 3.704 6.996 -4.938 1.00 96.62 104 LEU A C 1
ATOM 822 O O . LEU A 1 104 ? 3.116 8.075 -4.964 1.00 96.62 104 LEU A O 1
ATOM 826 N N . LEU A 1 105 ? 5.028 6.885 -4.960 1.00 97.62 105 LEU A N 1
ATOM 827 C CA . LEU A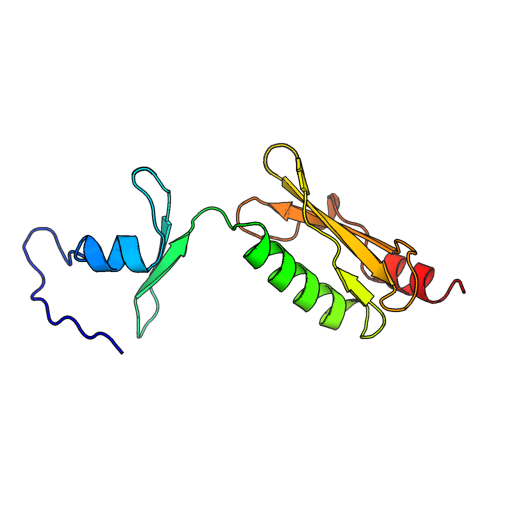 1 105 ? 5.960 8.007 -4.999 1.00 97.62 105 LEU A CA 1
ATOM 828 C C . LEU A 1 105 ? 6.605 8.058 -6.389 1.00 97.62 105 LEU A C 1
ATOM 830 O O . LEU A 1 105 ? 7.566 7.322 -6.633 1.00 97.62 105 LEU A O 1
ATOM 834 N N . PRO A 1 106 ? 6.078 8.869 -7.329 1.00 95.00 106 PRO A N 1
ATOM 835 C CA . PRO A 1 106 ? 6.492 8.817 -8.731 1.00 95.00 106 PRO A CA 1
ATOM 836 C C . PRO A 1 106 ? 7.960 9.191 -8.930 1.00 95.00 106 PRO A C 1
ATOM 838 O O . PRO A 1 106 ? 8.646 8.542 -9.710 1.00 95.00 106 PRO A O 1
ATOM 841 N N . ASP A 1 107 ? 8.452 10.171 -8.170 1.00 96.81 107 ASP A N 1
ATOM 842 C CA . ASP A 1 107 ? 9.835 10.658 -8.263 1.00 96.81 107 ASP A CA 1
ATOM 843 C C . ASP A 1 107 ? 10.866 9.639 -7.741 1.00 96.81 107 ASP A C 1
ATOM 845 O O . ASP A 1 107 ? 12.049 9.715 -8.065 1.00 96.81 107 ASP A O 1
ATOM 849 N N . GLU A 1 108 ? 10.417 8.665 -6.944 1.00 96.69 108 GLU A N 1
ATOM 850 C CA . GLU A 1 108 ? 11.238 7.583 -6.387 1.00 96.69 108 GLU A CA 1
ATOM 851 C C . GLU A 1 108 ? 10.989 6.236 -7.099 1.00 96.69 108 GLU A C 1
ATOM 853 O O . GLU A 1 108 ? 11.516 5.202 -6.675 1.00 96.69 108 GLU A O 1
ATOM 858 N N . SER A 1 109 ? 10.173 6.225 -8.159 1.00 97.56 109 SER A N 1
ATOM 859 C CA . SER A 1 109 ? 9.769 5.028 -8.906 1.00 97.56 109 SER A CA 1
ATOM 860 C C . SER A 1 109 ? 10.259 5.073 -10.354 1.00 97.56 109 SER A C 1
ATOM 862 O O . SER A 1 109 ? 10.376 6.139 -10.955 1.00 97.56 109 SER A O 1
ATOM 864 N N . ASP A 1 110 ? 10.486 3.909 -10.964 1.00 97.69 110 ASP A N 1
ATOM 865 C CA . ASP A 1 110 ? 10.594 3.835 -12.422 1.00 97.69 110 ASP A CA 1
ATOM 866 C C . ASP A 1 110 ? 9.242 4.205 -13.060 1.00 97.69 110 ASP A C 1
ATOM 868 O O . ASP A 1 110 ? 8.175 3.792 -12.596 1.00 97.69 110 ASP A O 1
ATOM 872 N N . SER A 1 111 ? 9.277 4.958 -14.161 1.00 96.19 111 SER A N 1
ATOM 873 C CA . SER A 1 111 ? 8.054 5.344 -14.865 1.00 96.19 111 SER A CA 1
ATOM 874 C C . SER A 1 111 ? 7.397 4.148 -15.565 1.00 96.19 111 SER A C 1
ATOM 876 O O . SER A 1 111 ? 8.070 3.240 -16.067 1.00 96.19 111 SER A O 1
ATOM 878 N N . ALA A 1 112 ? 6.066 4.178 -15.688 1.00 95.19 112 ALA A N 1
ATOM 879 C CA . ALA A 1 112 ? 5.326 3.177 -16.456 1.00 95.19 112 ALA A CA 1
ATOM 880 C C . ALA A 1 112 ? 5.817 3.073 -17.909 1.00 95.19 112 ALA A C 1
ATOM 882 O O . ALA A 1 112 ? 5.929 1.972 -18.446 1.00 95.19 112 ALA A O 1
ATOM 883 N N . GLN A 1 113 ? 6.162 4.204 -18.534 1.00 95.25 113 GLN A N 1
ATOM 884 C CA . GLN A 1 113 ? 6.705 4.223 -19.891 1.00 95.25 113 GLN A CA 1
ATOM 885 C C . GLN A 1 113 ? 8.025 3.449 -19.976 1.00 95.25 113 GLN A C 1
ATOM 887 O O . GLN A 1 113 ? 8.146 2.552 -20.808 1.00 95.25 113 GLN A O 1
ATOM 892 N N . THR A 1 114 ? 8.969 3.726 -19.076 1.00 94.56 114 THR A N 1
ATOM 893 C CA . THR A 1 114 ? 10.262 3.030 -19.023 1.00 94.56 114 THR A CA 1
ATOM 894 C C . THR A 1 114 ? 10.081 1.525 -18.823 1.00 94.56 114 THR A C 1
ATOM 896 O O . THR A 1 114 ? 10.748 0.722 -19.474 1.00 94.56 114 THR A O 1
ATOM 899 N N . MET A 1 115 ? 9.146 1.113 -17.962 1.00 95.44 115 MET A N 1
ATOM 900 C CA . MET A 1 115 ? 8.856 -0.309 -17.746 1.00 95.44 115 MET A CA 1
ATOM 901 C C . MET A 1 115 ? 8.239 -0.982 -18.982 1.00 95.44 115 MET A C 1
ATOM 903 O O . MET A 1 115 ? 8.594 -2.120 -19.289 1.00 95.44 115 MET A O 1
ATOM 907 N N . ARG A 1 116 ? 7.363 -0.288 -19.726 1.00 93.69 116 ARG A N 1
ATOM 908 C CA . ARG A 1 116 ? 6.811 -0.776 -21.008 1.00 93.69 116 ARG A CA 1
ATOM 909 C C . ARG A 1 116 ? 7.874 -0.882 -22.100 1.00 93.69 116 ARG A C 1
ATOM 911 O O . ARG A 1 116 ? 7.816 -1.788 -22.923 1.00 93.69 116 ARG A O 1
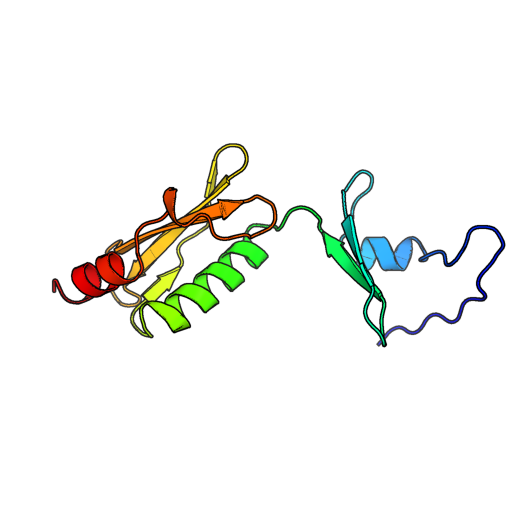ATOM 918 N N . GLU A 1 117 ? 8.824 0.044 -22.146 1.00 93.12 117 GLU A N 1
ATOM 919 C CA . GLU A 1 117 ? 9.937 -0.006 -23.102 1.00 93.12 117 GLU A CA 1
ATOM 920 C C . GLU A 1 117 ? 10.826 -1.221 -22.806 1.00 93.12 117 GLU A C 1
ATOM 922 O O . GLU A 1 117 ? 11.000 -2.090 -23.662 1.00 93.12 117 GLU A O 1
ATOM 927 N N . ARG A 1 118 ? 11.240 -1.387 -21.544 1.00 92.31 118 ARG A N 1
ATOM 928 C CA . ARG A 1 118 ? 12.033 -2.540 -21.086 1.00 92.31 118 ARG A CA 1
ATOM 929 C C . ARG A 1 118 ? 11.316 -3.883 -21.250 1.00 92.31 118 ARG A C 1
ATOM 931 O O . ARG A 1 118 ? 11.988 -4.912 -21.356 1.00 92.31 118 ARG A O 1
ATOM 938 N N . SER A 1 119 ? 9.981 -3.918 -21.251 1.00 89.25 119 SER A N 1
ATOM 939 C CA . SER A 1 119 ? 9.226 -5.162 -21.467 1.00 89.25 119 SER A CA 1
ATOM 940 C C . SER A 1 119 ? 9.244 -5.618 -22.927 1.00 89.25 119 SER A C 1
ATOM 942 O O . SER A 1 119 ? 9.185 -6.820 -23.185 1.00 89.25 119 SER A O 1
ATOM 944 N N . ARG A 1 120 ? 9.387 -4.675 -23.868 1.00 86.81 120 ARG A N 1
ATOM 945 C CA . ARG A 1 120 ? 9.489 -4.918 -25.318 1.00 86.81 120 ARG A CA 1
ATOM 946 C C . ARG A 1 120 ? 10.907 -5.227 -25.777 1.00 86.81 120 ARG A C 1
ATOM 948 O O . ARG A 1 120 ? 11.082 -5.835 -26.828 1.00 86.81 120 ARG A O 1
ATOM 955 N N . GLU A 1 121 ? 11.904 -4.820 -24.998 1.00 78.62 121 GLU A N 1
ATOM 956 C CA . GLU A 1 121 ? 13.298 -5.223 -25.172 1.00 78.62 121 GLU A CA 1
ATOM 957 C C . GLU A 1 121 ? 13.436 -6.720 -24.831 1.00 78.62 121 GLU A C 1
ATOM 959 O O . GLU A 1 121 ? 13.699 -7.119 -23.689 1.00 78.62 121 GLU A O 1
ATOM 964 N N . GLY A 1 122 ? 13.124 -7.548 -25.826 1.00 60.84 122 GLY A N 1
ATOM 965 C CA . GLY A 1 122 ? 13.139 -9.010 -25.803 1.00 60.84 122 GLY A CA 1
ATOM 966 C C . GLY A 1 122 ? 14.539 -9.573 -25.806 1.00 60.84 122 GLY A C 1
ATOM 967 O O . GLY A 1 122 ? 15.193 -9.427 -26.856 1.00 60.84 122 GLY A O 1
#

Radius of gyration: 18.97 Å; chains: 1; bounding box: 40×26×52 Å

pLDDT: mean 90.95, std 6.22, range [60.84, 98.38]

Secondary structure (DSSP, 8-state):
--------BTTB----HHHHHHHT--TT--EEEEE-SS-EEEEESS--HHHHHHHHHHHHHHHT-TTEEE---EEETTEEEEEEEETTEEEEEEEEEEETT--B-GGGS--HHHHHHHHH--

Foldseek 3Di:
DDDDDDDQDPVGDDDDPVVCVVVVHDPPFDWDWDDDPPDIDIGGQFDDQVRLLVLVVVCCCVLQHDQKHWDRWDDDPQKIKIFIAGPPDRHTLWIWIAGRNNHTDCVPTDHSVSSNVSVPVD

Sequence (122 aa):
MIQVMQRVGANGLQLPKELVERWGAREGQEVIIELTRSFIRIVPAELDAVEIVDRAATYVFDQVGDATAVGQPQRVGERWRVPVLLSYRPKQLGVLTYSLRGELLPDESDSAQTMRERSREG